Protein AF-E3LNH7-F1 (afdb_monomer_lite)

Foldseek 3Di:
DVVVVVVVVVVVVLVVDDPVVNVVVVVLVVQLVCLLVVLCVPQVVVLVVVCVVCVVVVNPDPVSNVVSVVSNVCSVVSSVVSSQCVDPVSVVVVVVVVCCVVPPDPPDDDCPVVVVVVVVVVVVVVVVVVVVPPPPPPPPPPDDDDDDD

Secondary structure (DSSP, 8-state):
-HHHHHHHHHHHHHHHS-HHHHHHHHHHHHHHHHHHHHHIIIIIHHHHHHHHHHHHTT---HHHHHHHHHHHHHHHHHHHHHHHHHSHHHHHHHHHHHHHHHH--TT---HHHHHHHHHHHHHHHHHHHHHHHSTTGGGSSS-------

InterPro domains:
  IPR019422 7TM GPCR, serpentine receptor class h (Srh) [PF10318] (3-99)

Radius of gyration: 28.65 Å; chains: 1; bounding box: 72×43×74 Å

Sequence (149 aa):
MYAVHSFYIIRATRILLSKEMQNAQRKFLKGLLLQVLIPYSALVLPAGFGLVFLLLINKWDQKFVQPGLCLIATHGLLSTLTTLLVHKPYRLFFFTLCRRFIFLPVGMLPTFEIMKHSQILGLKVHTIDELTTLPNVRKLGTQIHVTKF

Structure (mmCIF, N/CA/C/O backbone):
data_AF-E3LNH7-F1
#
_entry.id   AF-E3LNH7-F1
#
loop_
_atom_site.group_PDB
_atom_site.id
_atom_site.type_symbol
_atom_site.label_atom_id
_atom_site.label_alt_id
_atom_site.label_comp_id
_atom_site.label_asym_id
_atom_site.label_entity_id
_atom_site.label_seq_id
_atom_site.pdbx_PDB_ins_code
_atom_site.Cartn_x
_atom_site.Cartn_y
_atom_site.Cartn_z
_atom_site.occupancy
_atom_site.B_iso_or_equiv
_atom_site.auth_seq_id
_atom_site.auth_comp_id
_atom_site.auth_asym_id
_atom_site.auth_atom_id
_atom_site.pdbx_PDB_model_num
ATOM 1 N N . MET A 1 1 ? -25.721 0.268 -10.067 1.00 59.09 1 MET A N 1
ATOM 2 C CA . MET A 1 1 ? -26.778 -0.187 -9.131 1.00 59.09 1 MET A CA 1
ATOM 3 C C . MET A 1 1 ? -26.216 -0.833 -7.860 1.00 59.09 1 MET A C 1
ATOM 5 O O . MET A 1 1 ? -26.550 -0.355 -6.784 1.00 59.09 1 MET A O 1
ATOM 9 N N . TYR A 1 2 ? -25.305 -1.813 -7.935 1.00 71.19 2 TYR A N 1
ATOM 10 C CA . TYR A 1 2 ? -24.744 -2.489 -6.744 1.00 71.19 2 TYR A CA 1
ATOM 11 C C . TYR A 1 2 ? -24.028 -1.571 -5.739 1.00 71.19 2 TYR A C 1
ATOM 13 O O . TYR A 1 2 ? -24.237 -1.697 -4.538 1.00 71.19 2 TYR A O 1
ATOM 21 N N . ALA A 1 3 ? -23.246 -0.595 -6.211 1.00 68.00 3 ALA A N 1
ATOM 22 C CA . ALA A 1 3 ? -22.516 0.319 -5.327 1.00 68.00 3 ALA A CA 1
ATOM 23 C C . ALA A 1 3 ? -23.440 1.185 -4.446 1.00 68.00 3 ALA A C 1
ATOM 25 O O . ALA A 1 3 ? -23.128 1.432 -3.283 1.00 68.00 3 ALA A O 1
ATOM 26 N N . VAL A 1 4 ? -24.596 1.603 -4.975 1.00 75.38 4 VAL A N 1
ATOM 27 C CA . VAL A 1 4 ? -25.573 2.436 -4.251 1.00 75.38 4 VAL A CA 1
ATOM 28 C C . VAL A 1 4 ? -26.259 1.622 -3.154 1.00 75.38 4 VAL A C 1
ATOM 30 O O . VAL A 1 4 ? -26.391 2.090 -2.026 1.00 75.38 4 VAL A O 1
ATOM 33 N N . HIS A 1 5 ? -26.614 0.373 -3.462 1.00 74.12 5 HIS A N 1
ATOM 34 C CA . HIS A 1 5 ? -27.193 -0.561 -2.501 1.00 74.12 5 HIS A CA 1
ATOM 35 C C . HIS A 1 5 ? -26.210 -0.892 -1.365 1.00 74.12 5 HIS A C 1
ATOM 37 O O . HIS A 1 5 ? -26.570 -0.820 -0.190 1.00 74.12 5 HIS A O 1
ATOM 43 N N . SER A 1 6 ? -24.937 -1.138 -1.696 1.00 70.81 6 SER A N 1
ATOM 44 C CA . SER A 1 6 ? -23.873 -1.335 -0.704 1.00 70.81 6 SER A CA 1
ATOM 45 C C . SER A 1 6 ? -23.685 -0.109 0.194 1.00 70.81 6 SER A C 1
ATOM 47 O O . SER A 1 6 ? -23.582 -0.247 1.412 1.00 70.81 6 SER A O 1
ATOM 49 N N . PHE A 1 7 ? -23.706 1.103 -0.371 1.00 73.25 7 PHE A N 1
ATOM 50 C CA . PHE A 1 7 ? -23.626 2.339 0.413 1.00 73.25 7 PHE A CA 1
ATOM 51 C C . PHE A 1 7 ? -24.830 2.528 1.344 1.00 73.25 7 PHE A C 1
ATOM 53 O O . PHE A 1 7 ? -24.652 2.949 2.490 1.00 73.25 7 PHE A O 1
ATOM 60 N N . TYR A 1 8 ? -26.037 2.191 0.884 1.00 78.88 8 TYR A N 1
ATOM 61 C CA . TYR A 1 8 ? -27.258 2.287 1.682 1.00 78.88 8 TYR A CA 1
ATOM 62 C C . TYR A 1 8 ? -27.249 1.304 2.859 1.00 78.88 8 TYR A C 1
ATOM 64 O O . TYR A 1 8 ? -27.505 1.707 3.991 1.00 78.88 8 TYR A O 1
ATOM 72 N N . ILE A 1 9 ? -26.853 0.046 2.632 1.00 76.56 9 ILE A N 1
ATOM 73 C CA . ILE A 1 9 ? -26.733 -0.971 3.690 1.00 76.56 9 ILE A CA 1
ATOM 74 C C . ILE A 1 9 ? -25.697 -0.562 4.736 1.00 76.56 9 ILE A C 1
ATOM 76 O O . ILE A 1 9 ? -25.964 -0.662 5.934 1.00 76.56 9 ILE A O 1
ATOM 80 N N . ILE A 1 10 ? -24.537 -0.053 4.309 1.00 71.06 10 ILE A N 1
ATOM 81 C CA . ILE A 1 10 ? -23.497 0.441 5.221 1.00 71.06 10 ILE A CA 1
ATOM 82 C C . ILE A 1 10 ? -24.029 1.625 6.041 1.00 71.06 10 ILE A C 1
ATOM 84 O O . ILE A 1 10 ? -23.781 1.713 7.242 1.00 71.06 10 ILE A O 1
ATOM 88 N N . ARG A 1 11 ? -24.798 2.534 5.426 1.00 69.38 11 ARG A N 1
ATOM 89 C CA . ARG A 1 11 ? -25.432 3.665 6.121 1.00 69.38 11 ARG A CA 1
ATOM 90 C C . ARG A 1 11 ? -26.486 3.194 7.132 1.00 69.38 11 ARG A C 1
ATOM 92 O O . ARG A 1 11 ? -2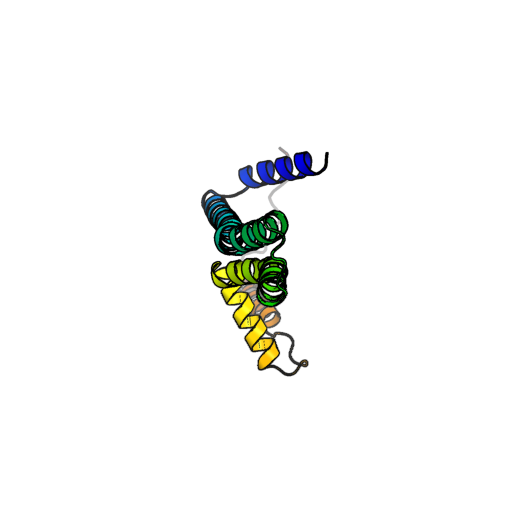6.494 3.710 8.245 1.00 69.38 11 ARG A O 1
ATOM 99 N N . ALA A 1 12 ? -27.322 2.223 6.770 1.00 70.25 12 ALA A N 1
ATOM 100 C CA . ALA A 1 12 ? -28.390 1.674 7.607 1.00 70.25 12 ALA A CA 1
ATOM 101 C C . ALA A 1 12 ? -27.859 0.861 8.801 1.00 70.25 12 ALA A C 1
ATOM 103 O O . ALA A 1 12 ? -28.365 0.966 9.915 1.00 70.25 12 ALA A O 1
ATOM 104 N N . THR A 1 13 ? -26.769 0.116 8.614 1.00 67.75 13 THR A N 1
ATOM 105 C CA . THR A 1 13 ? -26.099 -0.577 9.726 1.00 67.75 13 THR A CA 1
ATOM 106 C C . THR A 1 13 ? -25.443 0.401 10.697 1.00 67.75 13 THR A C 1
ATOM 108 O O . THR A 1 13 ? -25.464 0.158 11.900 1.00 67.75 13 THR A O 1
ATOM 111 N N . ARG A 1 14 ? -24.937 1.554 10.227 1.00 64.00 14 ARG A N 1
ATOM 112 C CA . ARG A 1 14 ? -24.355 2.596 11.100 1.00 64.00 14 ARG A CA 1
ATOM 113 C C . ARG A 1 14 ? -25.342 3.172 12.110 1.00 64.00 14 ARG A C 1
ATOM 115 O O . ARG A 1 14 ? -24.904 3.567 13.182 1.00 64.00 14 ARG A O 1
ATOM 122 N N . ILE A 1 15 ? -26.632 3.219 11.781 1.00 64.31 15 ILE A N 1
ATOM 123 C CA . ILE A 1 15 ? -27.685 3.720 12.678 1.00 64.31 15 ILE A CA 1
ATOM 124 C C . ILE A 1 15 ? -28.041 2.702 13.774 1.00 64.31 15 ILE A C 1
ATOM 126 O O . ILE A 1 15 ? -28.482 3.099 14.845 1.00 64.31 15 ILE A O 1
ATOM 130 N N . LEU A 1 16 ? -27.796 1.409 13.528 1.00 73.62 16 LEU A N 1
ATOM 131 C CA . LEU A 1 16 ? -28.031 0.304 14.468 1.00 73.62 16 LEU A CA 1
ATOM 132 C C . LEU A 1 16 ? -26.834 0.044 15.407 1.00 73.62 16 LEU A C 1
ATOM 134 O O . LEU A 1 16 ? -26.929 -0.749 16.339 1.00 73.62 16 LEU A O 1
ATOM 138 N N . LEU A 1 17 ? -25.690 0.689 15.154 1.00 76.94 17 LEU A N 1
ATOM 139 C CA . LEU A 1 17 ? -24.428 0.491 15.870 1.00 76.94 17 LEU A CA 1
ATOM 140 C C . LEU A 1 17 ? -24.263 1.502 17.013 1.00 76.94 17 LEU A C 1
ATOM 142 O O . LEU A 1 17 ? -24.452 2.705 16.812 1.00 76.94 17 LEU A O 1
ATOM 146 N N . SER A 1 18 ? -23.804 1.037 18.181 1.00 84.06 18 SER A N 1
ATOM 147 C CA . SER A 1 18 ? -23.419 1.920 19.292 1.00 84.06 18 SER A CA 1
ATOM 148 C C . SER A 1 18 ? -22.303 2.891 18.880 1.00 84.06 18 SER A C 1
ATOM 150 O O . SER A 1 18 ? -21.545 2.635 17.933 1.00 84.06 18 SER A O 1
ATOM 152 N N . LYS A 1 19 ? -22.168 4.020 19.588 1.00 81.56 19 LYS A N 1
ATOM 153 C CA . LYS A 1 19 ? -21.155 5.052 19.284 1.00 81.56 19 LYS A CA 1
ATOM 154 C C . LYS A 1 19 ? -19.732 4.472 19.292 1.00 81.56 19 LYS A C 1
ATOM 156 O O . LYS A 1 19 ? -18.881 4.853 18.488 1.00 81.56 19 LYS A O 1
ATOM 161 N N . GLU A 1 20 ? -19.508 3.491 20.148 1.00 82.19 20 GLU A N 1
ATOM 162 C CA . GLU A 1 20 ? -18.272 2.771 20.405 1.00 82.19 20 GLU A CA 1
ATOM 163 C C . GLU A 1 20 ? -17.913 1.896 19.200 1.00 82.19 20 GLU A C 1
ATOM 165 O O . GLU A 1 20 ? -16.795 1.977 18.681 1.00 82.19 20 GLU A O 1
ATOM 170 N N . MET A 1 21 ? -18.880 1.133 18.678 1.00 80.94 21 MET A N 1
ATOM 171 C CA . MET A 1 21 ? -18.683 0.322 17.475 1.00 80.94 21 MET A CA 1
ATOM 172 C C . MET A 1 21 ? -18.510 1.196 16.225 1.00 80.94 21 MET A C 1
ATOM 174 O O . MET A 1 21 ? -17.658 0.906 15.382 1.00 80.94 21 MET A O 1
ATOM 178 N N . GLN A 1 22 ? -19.239 2.312 16.119 1.00 79.06 22 GLN A N 1
ATOM 179 C CA . GLN A 1 22 ? -19.047 3.273 15.029 1.00 79.06 22 GLN A CA 1
ATOM 180 C C . GLN A 1 22 ? -17.640 3.891 15.042 1.00 79.06 22 GLN A C 1
ATOM 182 O O . GLN A 1 22 ? -17.034 4.071 13.982 1.00 79.06 22 GLN A O 1
ATOM 187 N N . ASN A 1 23 ? -17.102 4.218 16.220 1.00 81.69 23 ASN A N 1
ATOM 188 C CA . ASN A 1 23 ? -15.746 4.747 16.360 1.00 81.69 23 ASN A CA 1
ATOM 189 C C . ASN A 1 23 ? -14.692 3.700 15.963 1.00 81.69 23 ASN A C 1
ATOM 191 O O . ASN A 1 23 ? -13.744 4.015 15.241 1.00 81.69 23 ASN A O 1
ATOM 195 N N . ALA A 1 24 ? -14.887 2.441 16.366 1.00 83.19 24 ALA A N 1
ATOM 196 C CA . ALA A 1 24 ? -14.028 1.333 15.958 1.00 83.19 24 ALA A CA 1
ATOM 197 C C . ALA A 1 24 ? -14.031 1.135 14.430 1.00 83.19 24 ALA A C 1
ATOM 199 O O . ALA A 1 24 ? -12.963 1.071 13.820 1.00 83.19 24 ALA A O 1
ATOM 200 N N . GLN A 1 25 ? -15.207 1.137 13.792 1.00 79.50 25 GLN A N 1
ATOM 201 C CA . GLN A 1 25 ? -15.325 1.038 12.333 1.00 79.50 25 GLN A CA 1
ATOM 202 C C . GLN A 1 25 ? -14.683 2.224 11.603 1.00 79.50 25 GLN A C 1
ATOM 204 O O . GLN A 1 25 ? -14.011 2.025 10.595 1.00 79.50 25 GLN A O 1
ATOM 209 N N . ARG A 1 26 ? -14.838 3.461 12.100 1.00 79.06 26 ARG A N 1
ATOM 210 C CA . ARG A 1 26 ? -14.185 4.641 11.498 1.00 79.06 26 ARG A CA 1
ATOM 211 C C . ARG A 1 26 ? -12.666 4.551 11.578 1.00 79.06 26 ARG A C 1
ATOM 213 O O . ARG A 1 26 ? -11.999 4.847 10.591 1.00 79.06 26 ARG A O 1
ATOM 220 N N . LYS A 1 27 ? -12.119 4.131 12.722 1.00 81.94 27 LYS A N 1
ATOM 221 C CA . LYS A 1 27 ? -10.673 3.916 12.890 1.00 81.94 27 LYS A CA 1
ATOM 222 C C . LYS A 1 27 ? -10.164 2.814 11.962 1.00 81.94 27 LYS A C 1
ATOM 224 O O . LYS A 1 27 ? -9.118 2.989 11.345 1.00 81.94 27 LYS A O 1
ATOM 229 N N . PHE A 1 28 ? -10.921 1.725 11.822 1.00 81.69 28 PHE A N 1
ATOM 230 C CA . PHE A 1 28 ? -10.608 0.654 10.878 1.00 81.69 28 PHE A CA 1
ATOM 231 C C . PHE A 1 28 ? -10.580 1.162 9.431 1.00 81.69 28 PHE A C 1
ATOM 233 O O . PHE A 1 28 ? -9.560 1.037 8.764 1.00 81.69 28 PHE A O 1
ATOM 240 N N . LEU A 1 29 ? -11.650 1.819 8.979 1.00 79.19 29 LEU A N 1
ATOM 241 C CA . LEU A 1 29 ? -11.764 2.313 7.607 1.00 79.19 29 LEU A CA 1
ATOM 242 C C . LEU A 1 29 ? -10.712 3.385 7.281 1.00 79.19 29 LEU A C 1
ATOM 244 O O . LEU A 1 29 ? -10.159 3.392 6.186 1.00 79.19 29 LEU A O 1
ATOM 248 N N . LYS A 1 30 ? -10.396 4.269 8.238 1.00 79.25 30 LYS A N 1
ATOM 249 C CA . LYS A 1 30 ? -9.325 5.265 8.085 1.00 79.25 30 LYS A CA 1
ATOM 250 C C . LYS A 1 30 ? -7.952 4.599 7.963 1.00 79.25 30 LYS A C 1
ATOM 252 O O . LYS A 1 30 ? -7.150 5.035 7.145 1.00 79.25 30 LYS A O 1
ATOM 257 N N . GLY A 1 31 ? -7.690 3.554 8.751 1.00 81.62 31 GLY A N 1
ATOM 258 C CA . GLY A 1 31 ? -6.460 2.767 8.642 1.00 81.62 31 GLY A CA 1
ATOM 259 C C . GLY A 1 31 ? -6.343 2.068 7.289 1.00 81.62 31 GLY A C 1
ATOM 260 O O . GLY A 1 31 ? -5.321 2.223 6.631 1.00 81.62 31 GLY A O 1
ATOM 261 N N . LEU A 1 32 ? -7.423 1.427 6.829 1.00 81.38 32 LEU A N 1
ATOM 262 C CA . LEU A 1 32 ? -7.492 0.786 5.513 1.00 81.38 32 L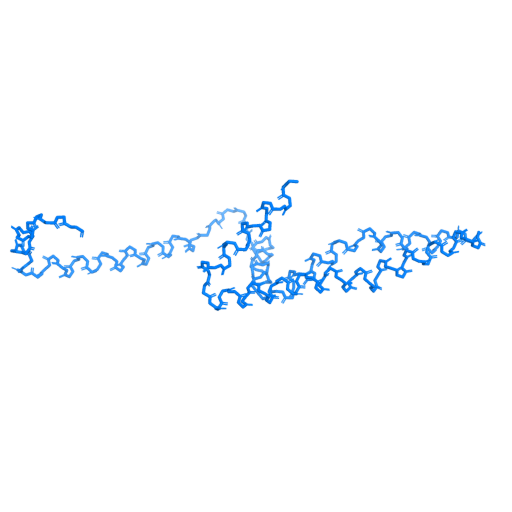EU A CA 1
ATOM 263 C C . LEU A 1 32 ? -7.216 1.783 4.380 1.00 81.38 32 LEU A C 1
ATOM 265 O O . LEU A 1 32 ? -6.430 1.502 3.479 1.00 81.38 32 LEU A O 1
ATOM 269 N N . LEU A 1 33 ? -7.819 2.974 4.450 1.00 83.38 33 LEU A N 1
ATOM 270 C CA . LEU A 1 33 ? -7.597 4.018 3.453 1.00 83.38 33 LEU A CA 1
ATOM 271 C C . LEU A 1 33 ? -6.129 4.460 3.429 1.00 83.38 33 LEU A C 1
ATOM 273 O O . LEU A 1 33 ? -5.530 4.502 2.360 1.00 83.38 33 LEU A O 1
ATOM 277 N N . LEU A 1 34 ? -5.537 4.745 4.593 1.00 83.69 34 LEU A N 1
ATOM 278 C CA . LEU A 1 34 ? -4.137 5.173 4.692 1.00 83.69 34 LEU A CA 1
ATOM 279 C C . LEU A 1 34 ? -3.168 4.112 4.167 1.00 83.69 34 LEU A C 1
ATOM 281 O O . LEU A 1 34 ? -2.197 4.432 3.496 1.00 83.69 34 LEU A O 1
ATOM 285 N N . GLN A 1 35 ? -3.441 2.845 4.430 1.00 82.88 35 GLN A N 1
ATOM 286 C CA . GLN A 1 35 ? -2.570 1.739 4.059 1.00 82.88 35 GLN A CA 1
ATOM 287 C C . GLN A 1 35 ? -2.685 1.329 2.581 1.00 82.88 35 GLN A C 1
ATOM 289 O O . GLN A 1 35 ? -1.777 0.689 2.056 1.00 82.88 35 GLN A O 1
ATOM 294 N N . VAL A 1 36 ? -3.731 1.737 1.864 1.00 83.19 36 VAL A N 1
ATOM 295 C CA . VAL A 1 36 ? -3.714 1.729 0.392 1.00 83.19 36 VAL A CA 1
ATOM 296 C C . VAL A 1 36 ? -2.995 2.970 -0.130 1.00 83.19 36 VAL A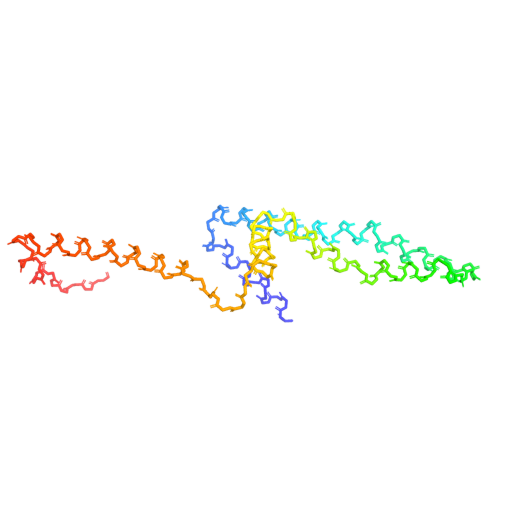 C 1
ATOM 298 O O . VAL A 1 36 ? -2.130 2.862 -0.996 1.00 83.19 36 VAL A O 1
ATOM 301 N N . LEU A 1 37 ? -3.301 4.141 0.437 1.00 85.56 37 LEU A N 1
ATOM 302 C CA . LEU A 1 37 ? -2.788 5.418 -0.056 1.00 85.56 37 LEU A CA 1
ATOM 303 C C . LEU A 1 37 ? -1.260 5.522 0.043 1.00 85.56 37 LEU A C 1
ATOM 305 O O . LEU A 1 37 ? -0.631 5.966 -0.907 1.00 85.56 37 LEU A O 1
ATOM 309 N N . ILE A 1 38 ? -0.673 5.107 1.170 1.00 84.81 38 ILE A N 1
ATOM 310 C CA . ILE A 1 38 ? 0.761 5.248 1.468 1.00 84.81 38 ILE A CA 1
ATOM 311 C C . ILE A 1 38 ? 1.648 4.426 0.512 1.00 84.81 38 ILE A C 1
ATOM 313 O O . ILE A 1 38 ? 2.512 5.019 -0.127 1.00 84.81 38 ILE A O 1
ATOM 317 N N . PRO A 1 39 ? 1.484 3.096 0.351 1.00 81.56 39 PRO A N 1
ATOM 318 C CA . PRO A 1 39 ? 2.304 2.332 -0.592 1.00 81.56 39 PRO A CA 1
ATOM 319 C C . PRO A 1 39 ? 2.000 2.694 -2.049 1.00 81.56 39 PRO A C 1
ATOM 321 O O . PRO A 1 39 ? 2.899 2.664 -2.886 1.00 81.56 39 PRO A O 1
ATOM 324 N N . TYR A 1 40 ? 0.766 3.090 -2.372 1.00 84.25 40 TYR A N 1
ATOM 325 C CA . TYR A 1 40 ? 0.453 3.561 -3.719 1.00 84.25 40 TYR A CA 1
ATOM 326 C C . TYR A 1 40 ? 1.195 4.866 -4.047 1.00 84.25 40 TYR A C 1
ATOM 328 O O . TYR A 1 40 ? 1.833 4.969 -5.093 1.00 84.25 40 TYR A O 1
ATOM 336 N N . SER A 1 41 ? 1.170 5.850 -3.142 1.00 86.62 41 SER A N 1
ATOM 337 C CA . SER A 1 41 ? 1.826 7.140 -3.368 1.00 86.62 41 SER A CA 1
ATOM 338 C C . SER A 1 41 ? 3.348 7.075 -3.262 1.00 86.62 41 SER A C 1
ATOM 340 O O . SER A 1 41 ? 4.027 7.767 -4.013 1.00 86.62 41 SER A O 1
ATOM 342 N N . ALA A 1 42 ? 3.890 6.248 -2.365 1.00 85.94 42 ALA A N 1
ATOM 343 C CA . ALA A 1 42 ? 5.326 6.179 -2.105 1.00 85.94 42 ALA A CA 1
ATOM 344 C C . ALA A 1 42 ? 6.079 5.182 -3.000 1.00 85.94 42 ALA A C 1
ATOM 346 O O . ALA A 1 42 ? 7.274 5.361 -3.214 1.00 85.94 42 ALA A O 1
ATOM 347 N N . LEU A 1 43 ? 5.417 4.136 -3.513 1.00 86.50 43 LEU A N 1
ATOM 348 C CA . LEU A 1 43 ? 6.053 3.113 -4.356 1.00 86.50 43 LEU A CA 1
ATOM 349 C C . LEU A 1 43 ? 5.520 3.113 -5.789 1.00 86.50 43 LEU A C 1
ATOM 351 O O . LEU A 1 43 ? 6.301 3.207 -6.734 1.00 86.50 43 LEU A O 1
ATOM 355 N N . VAL A 1 44 ? 4.200 2.998 -5.961 1.00 88.31 44 VAL A N 1
ATOM 356 C CA . VAL A 1 44 ? 3.600 2.774 -7.288 1.00 88.31 44 VAL A CA 1
ATOM 357 C C . VAL A 1 44 ? 3.694 4.022 -8.152 1.00 88.31 44 VAL A C 1
ATOM 359 O O . VAL A 1 44 ? 4.094 3.922 -9.309 1.00 88.31 44 VAL A O 1
ATOM 362 N N . LEU A 1 45 ? 3.373 5.195 -7.598 1.00 91.44 45 LEU A N 1
ATOM 363 C CA . LEU A 1 45 ? 3.470 6.448 -8.343 1.00 91.44 45 LEU A CA 1
ATOM 364 C C . LEU A 1 45 ? 4.909 6.731 -8.811 1.00 91.44 45 LEU A C 1
ATOM 366 O O . LEU A 1 45 ? 5.079 6.902 -10.015 1.00 91.44 45 LEU A O 1
ATOM 370 N N . PRO A 1 46 ? 5.955 6.725 -7.959 1.00 90.38 46 PRO A N 1
ATOM 371 C CA . PRO A 1 46 ? 7.320 6.993 -8.411 1.00 90.38 46 PRO A CA 1
ATOM 372 C C . PRO A 1 46 ? 7.829 5.968 -9.426 1.00 90.38 46 PRO A C 1
ATOM 374 O O . PRO A 1 46 ? 8.424 6.354 -10.429 1.00 90.38 46 PRO A O 1
ATOM 377 N N . ALA A 1 47 ? 7.562 4.675 -9.205 1.00 91.56 47 ALA A N 1
ATOM 378 C CA . ALA A 1 47 ? 7.964 3.625 -10.137 1.00 91.56 47 ALA A CA 1
ATOM 379 C C . ALA A 1 47 ? 7.245 3.761 -11.489 1.00 91.56 47 ALA A C 1
ATOM 381 O O . ALA A 1 47 ? 7.879 3.664 -12.537 1.00 91.56 47 ALA A O 1
ATOM 382 N N . GLY A 1 48 ? 5.939 4.043 -11.473 1.00 93.06 48 GLY A N 1
ATOM 383 C CA . GLY A 1 48 ? 5.139 4.254 -12.678 1.00 93.06 48 GLY A CA 1
ATOM 384 C C . GLY A 1 48 ? 5.561 5.502 -13.450 1.00 93.06 48 GLY A C 1
ATOM 385 O O . GLY A 1 48 ? 5.806 5.422 -14.652 1.00 93.06 48 GLY A O 1
ATOM 386 N N . PHE A 1 49 ? 5.719 6.640 -12.766 1.00 93.75 49 PHE A N 1
ATOM 387 C CA . PHE A 1 49 ? 6.213 7.877 -13.378 1.00 93.75 49 PHE A CA 1
ATOM 388 C C . PHE A 1 49 ? 7.619 7.706 -13.952 1.00 93.75 49 PHE A C 1
ATOM 390 O O . PHE A 1 49 ? 7.865 8.142 -15.074 1.00 93.75 49 PHE A O 1
ATOM 397 N N . GLY A 1 50 ? 8.524 7.042 -13.228 1.00 93.12 50 GLY A N 1
ATOM 398 C CA . GLY A 1 50 ? 9.870 6.745 -13.715 1.00 93.12 50 GLY A CA 1
ATOM 399 C C . GLY A 1 50 ? 9.853 5.896 -14.985 1.00 93.12 50 GLY A C 1
ATOM 400 O O . GLY A 1 50 ? 10.578 6.192 -15.932 1.00 93.12 50 GLY A O 1
ATOM 401 N N . LEU A 1 51 ? 8.973 4.893 -15.048 1.00 94.19 51 LEU A N 1
ATOM 402 C CA . LEU A 1 51 ? 8.827 4.032 -16.220 1.00 94.19 51 LEU A CA 1
ATOM 403 C C . LEU A 1 51 ? 8.271 4.791 -17.433 1.00 94.19 51 LEU A C 1
ATOM 405 O O . LEU A 1 51 ? 8.807 4.676 -18.534 1.00 94.19 51 LEU A O 1
ATOM 409 N N . VAL A 1 52 ? 7.237 5.612 -17.229 1.00 94.69 52 VAL A N 1
ATOM 410 C CA . VAL A 1 52 ? 6.686 6.484 -18.280 1.00 94.69 52 VAL A CA 1
ATOM 411 C C . VAL A 1 52 ? 7.743 7.478 -18.759 1.00 94.69 52 VAL A C 1
ATOM 413 O O . VAL A 1 52 ? 7.895 7.680 -19.958 1.00 94.69 52 VAL A O 1
ATOM 416 N N . PHE A 1 53 ? 8.523 8.063 -17.852 1.00 94.75 53 PHE A N 1
ATOM 417 C CA . PHE A 1 53 ? 9.597 8.983 -18.212 1.00 94.75 53 PHE A CA 1
ATOM 418 C C . PHE A 1 53 ? 10.675 8.308 -19.071 1.00 94.75 53 PHE A C 1
ATOM 420 O O . PHE A 1 53 ? 11.047 8.853 -20.107 1.00 94.75 53 PHE A O 1
ATOM 427 N N . LEU A 1 54 ? 11.124 7.104 -18.692 1.00 94.00 54 LEU A N 1
ATOM 428 C CA . LEU A 1 54 ? 12.081 6.302 -19.469 1.00 94.00 54 LEU A CA 1
ATOM 429 C C . LEU A 1 54 ? 11.563 5.998 -20.884 1.00 94.00 54 LEU A C 1
ATOM 431 O O . LEU A 1 54 ? 12.354 6.020 -21.831 1.00 94.00 54 LEU A O 1
ATOM 435 N N . LEU A 1 55 ? 10.250 5.775 -21.031 1.00 93.88 55 LEU A N 1
ATOM 436 C CA . LEU A 1 55 ? 9.594 5.622 -22.334 1.00 93.88 55 LEU A CA 1
ATOM 437 C C . LEU A 1 55 ? 9.717 6.893 -23.178 1.00 93.88 55 LEU A C 1
ATOM 439 O O . LEU A 1 55 ? 10.115 6.826 -24.336 1.00 93.88 55 LEU A O 1
ATOM 443 N N . LEU A 1 56 ? 9.400 8.051 -22.590 1.00 96.25 56 LEU A N 1
ATOM 444 C CA . LEU A 1 56 ? 9.375 9.338 -23.291 1.00 96.25 56 LEU A CA 1
ATOM 445 C C . LEU A 1 56 ? 10.757 9.766 -23.794 1.00 96.25 56 LEU A C 1
ATOM 447 O O . LEU A 1 56 ? 10.863 10.348 -24.869 1.00 96.25 56 LEU A O 1
ATOM 451 N N . ILE A 1 57 ? 11.819 9.464 -23.042 1.00 95.56 57 ILE A N 1
ATOM 452 C CA . ILE A 1 57 ? 13.202 9.777 -23.440 1.00 95.56 57 ILE A CA 1
ATOM 453 C C . ILE A 1 57 ? 13.865 8.663 -24.266 1.00 95.56 57 ILE A C 1
ATOM 455 O O . ILE A 1 57 ? 15.061 8.743 -24.546 1.00 95.56 57 ILE A O 1
ATOM 459 N N . ASN A 1 58 ? 13.117 7.611 -24.618 1.00 91.81 58 ASN A N 1
ATOM 460 C CA . ASN A 1 58 ? 13.587 6.433 -25.346 1.00 91.81 58 ASN A CA 1
ATOM 461 C C . ASN A 1 58 ? 14.813 5.742 -24.703 1.00 91.81 58 ASN A C 1
ATOM 463 O O . ASN A 1 58 ? 15.653 5.161 -25.390 1.00 91.81 58 ASN A O 1
ATOM 467 N N . LYS A 1 59 ? 14.933 5.809 -23.368 1.00 92.75 59 LYS A N 1
ATOM 468 C CA . LYS A 1 59 ? 16.000 5.154 -22.588 1.00 92.75 59 LYS A CA 1
ATOM 469 C C . LYS A 1 59 ? 15.449 3.956 -21.831 1.00 92.75 59 LYS A C 1
ATOM 471 O O . LYS A 1 59 ? 15.483 3.902 -20.605 1.00 92.75 59 LYS A O 1
ATOM 476 N N . TRP A 1 60 ? 14.930 2.988 -22.571 1.00 91.00 60 TRP A N 1
ATOM 477 C CA . TRP A 1 60 ? 14.321 1.789 -22.005 1.00 91.00 60 TRP A CA 1
ATOM 478 C C . TRP A 1 60 ? 15.377 0.748 -21.598 1.00 91.00 60 TRP A C 1
ATOM 480 O O . TRP A 1 60 ? 15.517 -0.302 -22.223 1.00 91.00 60 TRP A O 1
ATOM 490 N N . ASP A 1 61 ? 16.166 1.052 -20.565 1.00 92.56 61 ASP A N 1
ATOM 491 C CA . ASP A 1 61 ? 17.150 0.106 -20.030 1.00 92.56 61 ASP A CA 1
ATOM 492 C C . ASP A 1 61 ? 16.480 -0.868 -19.049 1.00 92.56 61 ASP A C 1
ATOM 494 O O . ASP A 1 61 ? 15.881 -0.493 -18.032 1.00 92.56 61 ASP A O 1
ATOM 498 N N . GLN A 1 62 ? 16.630 -2.153 -19.360 1.00 92.81 62 GLN A N 1
ATOM 499 C CA . GLN A 1 62 ? 16.074 -3.272 -18.617 1.00 92.81 62 GLN A CA 1
ATOM 500 C C . GLN A 1 62 ? 16.499 -3.283 -17.140 1.00 92.81 62 GLN A C 1
ATOM 502 O O . GLN A 1 62 ? 15.737 -3.746 -16.287 1.00 92.81 62 GLN A O 1
ATOM 507 N N . LYS A 1 63 ? 17.672 -2.710 -16.826 1.00 92.81 63 LYS A N 1
ATOM 508 C CA . LYS A 1 63 ? 18.185 -2.559 -15.456 1.00 92.81 63 LYS A CA 1
ATOM 509 C C . LYS A 1 63 ? 17.259 -1.744 -14.551 1.00 92.81 63 LYS A C 1
ATOM 511 O O . LYS A 1 63 ? 17.227 -2.001 -13.353 1.00 92.81 63 LYS A O 1
ATOM 516 N N . PHE A 1 64 ? 16.506 -0.790 -15.100 1.00 88.75 64 PHE A N 1
ATOM 517 C CA . PHE A 1 64 ? 15.555 0.036 -14.343 1.00 88.75 64 PHE A CA 1
ATOM 518 C C . PHE A 1 64 ? 14.112 -0.459 -14.490 1.00 88.75 64 PHE A C 1
ATOM 520 O O . PHE A 1 64 ? 13.332 -0.402 -13.540 1.00 88.75 64 PHE A O 1
ATOM 527 N N . VAL A 1 65 ? 13.768 -0.990 -15.665 1.00 92.75 65 VAL A N 1
ATOM 528 C CA . VAL A 1 65 ? 12.409 -1.440 -15.998 1.00 92.75 65 VAL A CA 1
ATOM 529 C C . VAL A 1 65 ? 11.992 -2.663 -15.180 1.00 92.75 65 VAL A C 1
ATOM 531 O O . VAL A 1 65 ? 10.929 -2.645 -14.563 1.00 92.75 65 VAL A O 1
ATOM 534 N N . GLN A 1 66 ? 12.819 -3.712 -15.120 1.00 93.88 66 GLN A N 1
ATOM 535 C CA . GLN A 1 66 ? 12.474 -4.939 -14.388 1.00 93.88 66 GLN A CA 1
ATOM 536 C C . GLN A 1 66 ? 12.213 -4.712 -12.891 1.00 93.88 66 GLN A C 1
ATOM 538 O O . GLN A 1 66 ? 11.144 -5.108 -12.418 1.00 93.88 66 GLN A O 1
ATOM 543 N N . PRO A 1 67 ? 13.115 -4.067 -12.121 1.00 91.94 67 PRO A N 1
ATOM 544 C CA . PRO A 1 67 ? 12.842 -3.811 -10.711 1.00 91.94 67 PRO A CA 1
ATOM 545 C C . PRO A 1 67 ? 11.649 -2.866 -10.516 1.00 91.94 67 PRO A C 1
ATOM 547 O O . PRO A 1 67 ? 10.852 -3.095 -9.609 1.00 91.94 67 PRO A O 1
ATOM 550 N N . GLY A 1 68 ? 11.460 -1.863 -11.385 1.00 91.25 68 GLY A N 1
ATOM 551 C CA . GLY A 1 68 ? 10.285 -0.985 -11.349 1.00 91.25 68 GLY A CA 1
ATOM 552 C C . GLY A 1 68 ? 8.966 -1.748 -11.521 1.00 91.25 68 GLY A C 1
ATOM 553 O O . GLY A 1 68 ? 8.030 -1.556 -10.744 1.00 91.25 68 GLY A O 1
ATOM 554 N N . LEU A 1 69 ? 8.910 -2.680 -12.476 1.00 92.31 69 LEU A N 1
ATOM 555 C CA . LEU A 1 69 ? 7.752 -3.554 -12.681 1.00 92.31 69 LEU A CA 1
ATOM 556 C C . LEU A 1 69 ? 7.524 -4.504 -11.500 1.00 92.31 69 LEU A C 1
ATOM 558 O O . LEU A 1 69 ? 6.379 -4.692 -11.098 1.00 92.31 69 LEU A O 1
ATOM 562 N N . CYS A 1 70 ? 8.579 -5.053 -10.890 1.00 93.00 70 CYS A N 1
ATOM 563 C CA . CYS A 1 70 ? 8.457 -5.868 -9.676 1.00 93.00 70 CYS A CA 1
ATOM 564 C C . CYS A 1 70 ? 7.883 -5.073 -8.492 1.00 93.00 70 CYS A C 1
ATOM 566 O O . CYS A 1 70 ? 7.034 -5.586 -7.760 1.00 93.00 70 CYS A O 1
ATOM 568 N N . LEU A 1 71 ? 8.295 -3.814 -8.308 1.00 89.56 71 LEU A N 1
ATOM 569 C CA . LEU A 1 71 ? 7.748 -2.933 -7.268 1.00 89.56 71 LEU A CA 1
ATOM 570 C C . LEU A 1 71 ? 6.259 -2.653 -7.498 1.00 89.56 71 LEU A C 1
ATOM 572 O O . LEU A 1 71 ? 5.453 -2.750 -6.570 1.00 89.56 71 LEU A O 1
ATOM 576 N N . ILE A 1 72 ? 5.875 -2.376 -8.746 1.00 90.12 72 ILE A N 1
ATOM 577 C CA . ILE A 1 72 ? 4.468 -2.200 -9.117 1.00 90.12 72 ILE A CA 1
ATOM 578 C C . ILE A 1 72 ? 3.699 -3.514 -8.950 1.00 90.12 72 ILE A C 1
ATOM 580 O O . ILE A 1 72 ? 2.582 -3.488 -8.464 1.00 90.12 72 ILE A O 1
ATOM 584 N N . ALA A 1 73 ? 4.254 -4.679 -9.271 1.00 91.06 73 ALA A N 1
ATOM 585 C CA . ALA A 1 73 ? 3.550 -5.953 -9.106 1.00 91.06 73 ALA A CA 1
ATOM 586 C C . ALA A 1 73 ? 3.336 -6.328 -7.626 1.00 91.06 73 ALA A C 1
ATOM 588 O O . ALA A 1 73 ? 2.301 -6.883 -7.260 1.00 91.06 73 ALA A O 1
ATOM 589 N N . THR A 1 74 ? 4.289 -5.997 -6.753 1.00 89.19 74 THR A N 1
ATOM 590 C CA . THR A 1 74 ? 4.271 -6.406 -5.335 1.00 89.19 74 THR A CA 1
ATOM 591 C C . THR A 1 74 ? 3.503 -5.457 -4.405 1.00 89.19 74 THR A C 1
ATOM 593 O O . THR A 1 74 ? 3.210 -5.827 -3.264 1.00 89.19 74 THR A O 1
ATOM 596 N N . HIS A 1 75 ? 3.097 -4.269 -4.870 1.00 87.25 75 HIS A N 1
ATOM 597 C CA . HIS A 1 75 ? 2.439 -3.253 -4.033 1.00 87.25 75 HIS A CA 1
ATOM 598 C C . HIS A 1 75 ? 1.161 -3.744 -3.327 1.00 87.25 75 HIS A C 1
ATOM 600 O O . HIS A 1 75 ? 0.919 -3.387 -2.172 1.00 87.25 75 HIS A O 1
ATOM 606 N N . GLY A 1 76 ? 0.347 -4.576 -3.990 1.00 83.56 76 GLY A N 1
ATOM 607 C CA . GLY A 1 76 ? -0.903 -5.094 -3.426 1.00 83.56 76 GLY A CA 1
ATOM 608 C C . GLY A 1 76 ? -0.657 -6.011 -2.227 1.00 83.56 76 GLY A C 1
ATOM 609 O O . GLY A 1 76 ? -1.379 -5.959 -1.226 1.00 83.56 76 GLY A O 1
ATOM 610 N N . LEU A 1 77 ? 0.425 -6.790 -2.285 1.00 85.50 77 LEU A N 1
ATOM 611 C CA . LEU A 1 77 ? 0.851 -7.666 -1.199 1.00 85.50 77 LEU A CA 1
ATOM 612 C C . LEU A 1 77 ? 1.394 -6.846 -0.023 1.00 85.50 77 LEU A C 1
ATOM 614 O O . LEU A 1 77 ? 1.020 -7.092 1.124 1.00 85.50 77 LEU A O 1
ATOM 618 N N . LEU A 1 78 ? 2.188 -5.810 -0.309 1.00 83.75 78 LEU A N 1
ATOM 619 C CA . LEU A 1 78 ? 2.733 -4.906 0.704 1.00 83.75 78 LEU A CA 1
ATOM 620 C C . LEU A 1 78 ? 1.633 -4.097 1.409 1.00 83.75 78 LEU A C 1
ATOM 622 O O . LEU A 1 78 ? 1.647 -3.965 2.635 1.00 83.75 78 LEU A O 1
ATOM 626 N N . SER A 1 79 ? 0.637 -3.613 0.660 1.00 84.31 79 SER A N 1
ATOM 627 C CA . SER A 1 79 ? -0.528 -2.945 1.238 1.00 84.31 79 SER A CA 1
ATOM 628 C C . SER A 1 79 ? -1.280 -3.907 2.156 1.00 84.31 79 SER A C 1
ATOM 630 O O . SER A 1 79 ? -1.450 -3.615 3.338 1.00 84.31 79 SER A O 1
ATOM 632 N N . THR A 1 80 ? -1.628 -5.102 1.671 1.00 85.12 80 THR A N 1
ATOM 633 C CA . THR A 1 80 ? -2.352 -6.108 2.463 1.00 85.12 80 THR A CA 1
ATOM 634 C C . THR A 1 80 ? -1.617 -6.453 3.760 1.00 85.12 80 THR A C 1
ATOM 636 O O . THR A 1 80 ? -2.221 -6.403 4.835 1.00 85.12 80 THR A O 1
ATOM 639 N N . LEU A 1 81 ? -0.307 -6.712 3.684 1.00 82.62 81 LEU A N 1
ATOM 640 C CA . LEU A 1 81 ? 0.537 -6.995 4.845 1.00 82.62 81 LEU A CA 1
ATOM 641 C C . LEU A 1 81 ? 0.544 -5.834 5.848 1.00 82.62 81 LEU A C 1
ATOM 643 O O . LEU A 1 81 ? 0.428 -6.051 7.053 1.00 82.62 81 LEU A O 1
ATOM 647 N N . THR A 1 82 ? 0.594 -4.597 5.360 1.00 80.62 82 THR A N 1
ATOM 648 C CA . THR A 1 82 ? 0.514 -3.408 6.214 1.00 80.62 82 THR A CA 1
ATOM 649 C C . THR A 1 82 ? -0.823 -3.347 6.971 1.00 80.62 82 THR A C 1
ATOM 651 O O . THR A 1 82 ? -0.807 -3.077 8.172 1.00 80.62 82 THR A O 1
ATOM 654 N N . THR A 1 83 ? -1.968 -3.692 6.348 1.00 80.38 83 THR A N 1
ATOM 655 C CA . THR A 1 83 ? -3.280 -3.809 7.054 1.00 80.38 83 THR A CA 1
ATOM 656 C C . THR A 1 83 ? -3.159 -4.721 8.253 1.00 80.38 83 THR A C 1
ATOM 658 O O . THR A 1 83 ? -3.610 -4.436 9.364 1.00 80.38 83 THR A O 1
ATOM 661 N N . LEU A 1 84 ? -2.547 -5.861 7.970 1.00 80.06 84 LEU A N 1
ATOM 662 C CA . LEU A 1 84 ? -2.484 -7.010 8.832 1.00 80.06 84 LEU A CA 1
ATOM 663 C C . LEU A 1 84 ? -1.663 -6.693 10.079 1.00 80.06 84 LEU A C 1
ATOM 665 O O . LEU A 1 84 ? -2.030 -7.099 11.178 1.00 80.06 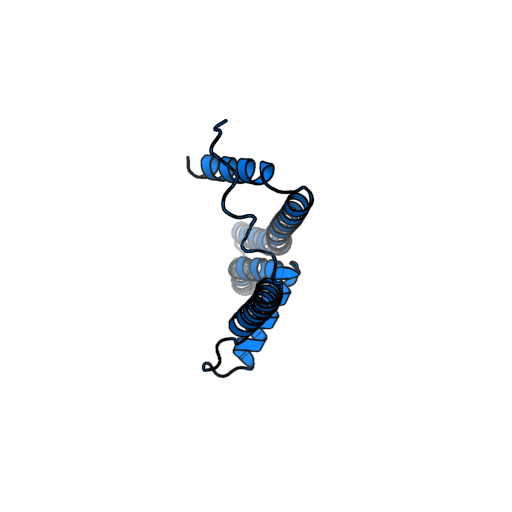84 LEU A O 1
ATOM 669 N N . LEU A 1 85 ? -0.601 -5.900 9.920 1.00 75.31 85 LEU A N 1
ATOM 670 C CA . LEU A 1 85 ? 0.304 -5.500 10.994 1.00 75.31 85 LEU A CA 1
ATOM 671 C C . LEU A 1 85 ? -0.148 -4.244 11.759 1.00 75.31 85 LEU A C 1
ATOM 673 O O . LEU A 1 85 ? 0.107 -4.136 12.962 1.00 75.31 85 LEU A O 1
ATOM 677 N N . VAL A 1 86 ? -0.812 -3.291 11.104 1.00 76.88 86 VAL A N 1
ATOM 678 C CA . VAL A 1 86 ? -1.245 -2.032 11.741 1.00 76.88 86 VAL A CA 1
ATOM 679 C C . VAL A 1 86 ? -2.500 -2.238 12.588 1.00 76.88 86 VAL A C 1
ATOM 681 O O . VAL A 1 86 ? -2.630 -1.668 13.676 1.00 76.88 86 VAL A O 1
ATOM 684 N N . HIS A 1 87 ? -3.431 -3.080 12.142 1.00 78.31 87 HIS A N 1
ATOM 685 C CA . HIS A 1 87 ? -4.675 -3.283 12.868 1.00 78.31 87 HIS A CA 1
ATOM 686 C C . HIS A 1 87 ? -4.532 -4.351 13.959 1.00 78.31 87 HIS A C 1
ATOM 688 O O . HIS A 1 87 ? -4.519 -5.551 13.696 1.00 78.31 87 HIS A O 1
ATOM 694 N N . LYS A 1 88 ? -4.520 -3.902 15.221 1.00 72.50 88 LYS A N 1
ATOM 695 C CA . LYS A 1 88 ? -4.386 -4.731 16.436 1.00 72.50 88 LYS A CA 1
ATOM 696 C C . LYS A 1 88 ? -5.197 -6.050 16.444 1.00 72.50 88 LYS A C 1
ATOM 698 O O . LYS A 1 88 ? -4.587 -7.069 16.767 1.00 72.50 88 LYS A O 1
ATOM 703 N N . PRO A 1 89 ? -6.506 -6.093 16.100 1.00 72.06 89 PRO A N 1
ATOM 704 C CA . PRO A 1 89 ? -7.252 -7.358 16.091 1.00 72.06 89 PRO A CA 1
ATOM 705 C C . PRO A 1 89 ? -6.785 -8.317 14.985 1.00 72.06 89 PRO A C 1
ATOM 707 O O . PRO A 1 89 ? -6.669 -9.516 15.228 1.00 72.06 89 PRO A O 1
ATOM 710 N N . TYR A 1 90 ? -6.445 -7.791 13.803 1.00 68.62 90 TYR A N 1
ATOM 711 C CA . TYR A 1 90 ? -5.950 -8.589 12.679 1.00 68.62 90 TYR A CA 1
ATOM 712 C C . TYR A 1 90 ? -4.553 -9.140 12.952 1.00 68.62 90 TYR A C 1
ATOM 714 O O . TYR A 1 90 ? -4.310 -10.320 12.712 1.00 68.62 90 TYR A O 1
ATOM 722 N N . ARG A 1 91 ? -3.663 -8.338 13.546 1.00 74.56 91 ARG A N 1
ATOM 723 C CA . ARG A 1 91 ? -2.309 -8.778 13.890 1.00 74.56 91 ARG A CA 1
ATOM 724 C C . ARG A 1 91 ? -2.303 -9.902 14.927 1.00 74.56 91 ARG A C 1
ATOM 726 O O . ARG A 1 91 ? -1.536 -10.850 14.796 1.00 74.56 91 ARG A O 1
ATOM 733 N N . LEU A 1 92 ? -3.155 -9.814 15.954 1.00 76.38 92 LEU A N 1
ATOM 734 C CA . LEU A 1 92 ? -3.260 -10.861 16.978 1.00 76.38 92 LEU A CA 1
ATOM 735 C C . LEU A 1 92 ? -3.750 -12.184 16.380 1.00 76.38 92 LEU A C 1
ATOM 737 O O . LEU A 1 92 ? -3.178 -13.241 16.651 1.00 76.38 92 LEU A O 1
ATOM 741 N N . PHE A 1 93 ? -4.792 -12.114 15.549 1.00 77.31 93 PHE A N 1
ATOM 742 C CA . PHE A 1 93 ? -5.326 -13.277 14.850 1.00 77.31 93 PHE A CA 1
ATOM 743 C C . PHE A 1 93 ? -4.279 -13.892 13.917 1.00 77.31 93 PHE A C 1
ATOM 745 O O . PHE A 1 93 ? -4.046 -15.096 13.957 1.00 77.31 93 PHE A O 1
ATOM 752 N N . PHE A 1 94 ? -3.578 -13.060 13.148 1.00 79.25 94 PHE A N 1
ATOM 753 C CA . PHE A 1 94 ? -2.527 -13.499 12.239 1.00 79.25 94 PHE A CA 1
ATOM 754 C C . PHE A 1 94 ? -1.364 -14.175 12.942 1.00 79.25 94 PHE A C 1
ATOM 756 O O . PHE A 1 94 ? -0.968 -15.256 12.530 1.00 79.25 94 PHE A O 1
ATOM 763 N N . PHE A 1 95 ? -0.844 -13.607 14.032 1.00 79.69 95 PHE A N 1
ATOM 764 C CA . PHE A 1 95 ? 0.223 -14.267 14.785 1.00 79.69 95 PHE A CA 1
ATOM 765 C C . PHE A 1 95 ? -0.246 -15.566 15.430 1.00 79.69 95 PHE A C 1
ATOM 767 O O . PHE A 1 95 ? 0.519 -16.524 15.494 1.00 79.69 95 PHE A O 1
ATOM 774 N N . THR A 1 96 ? -1.507 -15.632 15.855 1.00 80.38 96 THR A N 1
ATOM 775 C CA . THR A 1 96 ? -2.094 -16.878 16.357 1.00 80.38 96 THR A CA 1
ATOM 776 C C . THR A 1 96 ? -2.162 -17.930 15.248 1.00 80.38 96 THR A C 1
ATOM 778 O O . THR A 1 96 ? -1.805 -19.085 15.477 1.00 80.38 96 THR A O 1
ATOM 781 N N . LEU A 1 97 ? -2.559 -17.528 14.038 1.00 81.12 97 LEU A N 1
ATOM 782 C CA . LEU A 1 97 ? -2.648 -18.393 12.867 1.00 81.12 97 LEU A CA 1
ATOM 783 C C . LEU A 1 97 ? -1.262 -18.840 12.381 1.00 81.12 97 LEU A C 1
ATOM 785 O O . LEU A 1 97 ? -1.038 -20.034 12.225 1.00 81.12 97 LEU A O 1
ATOM 789 N N . CYS A 1 98 ? -0.305 -17.923 12.232 1.00 80.88 98 CYS A N 1
ATOM 790 C CA . CYS A 1 98 ? 1.084 -18.235 11.889 1.00 80.88 98 CYS A CA 1
ATOM 791 C C . CYS A 1 98 ? 1.733 -19.154 12.924 1.00 80.88 98 CYS A C 1
ATOM 793 O O . CYS A 1 98 ? 2.339 -20.149 12.544 1.00 80.88 98 CYS A O 1
ATOM 795 N N . ARG A 1 99 ? 1.563 -18.886 14.228 1.00 78.12 99 ARG A N 1
ATOM 796 C CA . ARG A 1 99 ? 2.058 -19.783 15.283 1.00 78.12 99 ARG A CA 1
ATOM 797 C C . ARG A 1 99 ? 1.443 -21.171 15.144 1.00 78.12 99 ARG A C 1
ATOM 799 O O . ARG A 1 99 ? 2.140 -22.159 15.306 1.00 78.12 99 ARG A O 1
ATOM 806 N N . ARG A 1 100 ? 0.156 -21.258 14.813 1.00 72.62 100 ARG A N 1
ATOM 807 C CA . ARG A 1 100 ? -0.544 -22.529 14.613 1.00 72.62 100 ARG A CA 1
ATOM 808 C C . ARG A 1 100 ? -0.059 -23.288 13.376 1.00 72.62 100 ARG A C 1
ATOM 810 O O . ARG A 1 100 ? 0.152 -24.485 13.483 1.00 72.62 100 ARG A O 1
ATOM 817 N N . PHE A 1 101 ? 0.167 -22.612 12.252 1.00 74.81 101 PHE A N 1
ATOM 818 C CA . PHE A 1 101 ? 0.707 -23.239 11.040 1.00 74.81 101 PHE A CA 1
ATOM 819 C C . PHE A 1 101 ? 2.171 -23.670 11.183 1.00 74.81 101 PHE A C 1
ATOM 821 O O . PHE A 1 101 ? 2.561 -24.667 10.591 1.00 74.81 101 PHE A O 1
ATOM 828 N N . ILE A 1 102 ? 2.972 -22.934 11.959 1.00 72.81 102 ILE A N 1
ATOM 829 C CA . ILE A 1 102 ? 4.400 -23.230 12.149 1.00 72.81 102 ILE A CA 1
ATOM 830 C C . ILE A 1 102 ? 4.623 -24.275 13.258 1.00 72.81 102 ILE A C 1
ATOM 832 O O . ILE A 1 102 ? 5.545 -25.075 13.143 1.00 72.81 102 ILE A O 1
ATOM 836 N N . PHE A 1 103 ? 3.801 -24.292 14.320 1.00 64.75 103 PHE A N 1
ATOM 837 C CA . PHE A 1 103 ? 4.055 -25.098 15.528 1.00 64.75 103 PHE A CA 1
ATOM 838 C C . PHE A 1 103 ? 3.052 -26.225 15.827 1.00 64.75 103 PHE A C 1
ATOM 840 O O . PHE A 1 103 ? 3.310 -26.984 16.760 1.00 64.75 103 PHE A O 1
ATOM 847 N N . LEU A 1 104 ? 1.925 -26.377 15.114 1.00 55.19 104 LEU A N 1
ATOM 848 C CA . LEU A 1 104 ? 0.980 -27.473 15.388 1.00 55.19 104 LEU A CA 1
ATOM 849 C C . LEU A 1 104 ? 0.899 -28.475 14.224 1.00 55.19 104 LEU A C 1
ATOM 851 O O . LEU A 1 104 ? 0.591 -28.069 13.102 1.00 55.19 104 LEU A O 1
ATOM 855 N N . PRO A 1 105 ? 1.094 -29.789 14.471 1.00 52.84 105 PRO A N 1
ATOM 856 C CA . PRO A 1 105 ? 0.723 -30.807 13.501 1.00 52.84 105 PRO A CA 1
ATOM 857 C C . PRO A 1 105 ? -0.794 -30.741 13.281 1.00 52.84 105 PRO A C 1
ATOM 859 O O . PRO A 1 105 ? -1.567 -30.503 14.211 1.00 52.84 105 PRO A O 1
ATOM 862 N N . VAL A 1 106 ? -1.212 -30.962 12.036 1.00 60.53 106 VAL A N 1
ATOM 863 C CA . VAL A 1 106 ? -2.570 -30.786 11.476 1.00 60.53 106 VAL A CA 1
ATOM 864 C C . VAL A 1 106 ? -3.705 -31.490 12.265 1.00 60.53 106 VAL A C 1
ATOM 866 O O . VAL A 1 106 ? -4.878 -31.223 12.027 1.00 60.53 106 VAL A O 1
ATOM 869 N N . GLY A 1 107 ? -3.392 -32.329 13.257 1.00 56.34 107 GLY A N 1
ATOM 870 C CA . GLY A 1 107 ? -4.336 -33.178 13.991 1.00 56.34 107 GLY A CA 1
ATOM 871 C C . GLY A 1 107 ? -4.988 -32.624 15.268 1.00 56.34 107 GLY A C 1
ATOM 872 O O . GLY A 1 107 ? -5.706 -33.380 15.912 1.00 56.34 107 GLY A O 1
ATOM 873 N N . MET A 1 108 ? -4.792 -31.363 15.678 1.00 52.19 108 MET A N 1
ATOM 874 C CA . MET A 1 108 ? -5.438 -30.839 16.902 1.00 52.19 108 MET A CA 1
ATOM 875 C C . MET A 1 108 ? -6.240 -29.556 16.636 1.00 52.19 108 MET A C 1
ATOM 877 O O . MET A 1 108 ? -5.754 -28.419 16.697 1.00 52.19 108 MET A O 1
ATOM 881 N N . LEU A 1 109 ? -7.513 -29.751 16.287 1.00 58.75 109 LEU A N 1
ATOM 882 C CA . LEU A 1 109 ? -8.528 -28.697 16.240 1.00 58.75 109 LEU A CA 1
ATOM 883 C C . LEU A 1 109 ? -8.891 -28.241 17.668 1.00 58.75 109 LEU A C 1
ATOM 885 O O . LEU A 1 109 ? -8.725 -28.998 18.622 1.00 58.75 109 LEU A O 1
ATOM 889 N N . PRO A 1 110 ? -9.286 -26.969 17.857 1.00 57.91 110 PRO A N 1
ATOM 890 C CA . PRO A 1 110 ? -9.089 -26.283 19.119 1.00 57.91 110 PRO A CA 1
ATOM 891 C C . PRO A 1 110 ? -10.188 -26.649 20.119 1.00 57.91 110 PRO A C 1
ATOM 893 O O . PRO A 1 110 ? -11.354 -26.303 19.953 1.00 57.91 110 PRO A O 1
ATOM 896 N N . THR A 1 111 ? -9.764 -27.220 21.238 1.00 57.59 111 THR A N 1
ATOM 897 C CA . THR A 1 111 ? -10.501 -27.344 22.502 1.00 57.59 111 THR A CA 1
ATOM 898 C C . THR A 1 111 ? -11.007 -26.007 23.072 1.00 57.59 111 THR A C 1
ATOM 900 O O . THR A 1 111 ? -11.713 -26.012 24.073 1.00 57.59 111 THR A O 1
ATOM 903 N N . PHE A 1 112 ? -10.716 -24.857 22.448 1.00 50.50 112 PHE A N 1
ATOM 904 C CA . PHE A 1 112 ? -11.162 -23.533 22.905 1.00 50.50 112 PHE A CA 1
ATOM 905 C C . PHE A 1 112 ? -12.670 -23.279 22.742 1.00 50.50 112 PHE A C 1
ATOM 907 O O . PHE A 1 112 ? -13.256 -22.643 23.615 1.00 50.50 112 PHE A O 1
ATOM 914 N N . GLU A 1 113 ? -13.318 -23.802 21.695 1.00 52.66 113 GLU A N 1
ATOM 915 C CA . GLU A 1 113 ? -14.791 -23.748 21.585 1.00 52.66 113 GLU A CA 1
ATOM 916 C C . GLU A 1 113 ? -15.449 -24.704 22.592 1.00 52.66 113 GLU A C 1
ATOM 918 O O . GLU A 1 113 ? -16.404 -24.344 23.278 1.00 52.66 113 GLU A O 1
ATOM 923 N N . ILE A 1 114 ? -14.859 -25.889 22.784 1.00 52.84 114 ILE A N 1
ATOM 924 C CA . ILE A 1 114 ? -15.354 -26.894 23.735 1.00 52.84 114 ILE A CA 1
ATOM 925 C C . ILE A 1 114 ? -15.192 -26.409 25.186 1.00 52.84 114 ILE A C 1
ATOM 927 O O . ILE A 1 114 ? -16.086 -26.614 26.001 1.00 52.84 114 ILE A O 1
ATOM 931 N N . MET A 1 115 ? -14.108 -25.701 25.521 1.00 49.41 115 MET A N 1
ATOM 932 C CA . MET A 1 115 ? -13.887 -25.176 26.873 1.00 49.41 115 MET A CA 1
ATOM 933 C C . MET A 1 115 ? -14.843 -24.021 27.198 1.00 49.41 115 MET A C 1
ATOM 935 O O . MET A 1 115 ? -15.369 -23.961 28.307 1.00 49.41 115 MET A O 1
ATOM 939 N N . LYS A 1 116 ? -15.146 -23.143 26.232 1.00 54.28 116 LYS A N 1
ATOM 940 C CA . LYS A 1 116 ? -16.114 -22.055 26.431 1.00 54.28 116 LYS A CA 1
ATOM 941 C C . LYS A 1 116 ? -17.541 -22.594 26.550 1.00 54.28 116 LYS A C 1
ATOM 943 O O . LYS A 1 116 ? -18.275 -22.178 27.442 1.00 54.28 116 LYS A O 1
ATOM 948 N N . HIS A 1 117 ? -17.907 -23.567 25.715 1.00 52.81 117 HIS A N 1
ATOM 949 C CA . HIS A 1 117 ? -19.213 -24.214 25.790 1.00 52.81 117 HIS A CA 1
ATOM 950 C C . HIS A 1 117 ? -19.372 -25.056 27.069 1.00 52.81 117 HIS A C 1
ATOM 952 O O . HIS A 1 117 ? -20.455 -25.059 27.649 1.00 52.81 117 HIS A O 1
ATOM 958 N N . SER A 1 118 ? -18.303 -25.703 27.551 1.00 50.78 118 SER A N 1
ATOM 959 C CA . SER A 1 118 ? -18.280 -26.475 28.803 1.00 50.78 118 SER A CA 1
ATOM 960 C C . SER A 1 118 ? -18.384 -25.586 30.050 1.00 50.78 118 SER A C 1
ATOM 962 O O . SER A 1 118 ? -19.163 -25.887 30.947 1.00 50.78 118 SER A O 1
ATOM 964 N N . GLN A 1 119 ? -17.701 -24.435 30.086 1.00 57.72 119 GLN A N 1
ATOM 965 C CA . GLN A 1 119 ? -17.831 -23.466 31.186 1.00 57.72 119 GLN A CA 1
ATOM 966 C C . GLN A 1 119 ? -19.230 -22.835 31.247 1.00 57.72 119 GLN A C 1
ATOM 968 O O . GLN A 1 119 ? -19.785 -22.668 32.330 1.00 57.72 119 GLN A O 1
ATOM 973 N N . ILE A 1 120 ? -19.832 -22.531 30.091 1.00 58.47 120 ILE A N 1
ATOM 974 C CA . ILE A 1 120 ? -21.205 -22.008 30.014 1.00 58.47 120 ILE A CA 1
ATOM 975 C C . ILE A 1 120 ? -22.226 -23.085 30.412 1.00 58.47 120 ILE A C 1
ATOM 977 O O . ILE A 1 120 ? -23.188 -22.772 31.114 1.00 58.47 120 ILE A O 1
ATOM 981 N N . LEU A 1 121 ? -22.021 -24.348 30.013 1.00 59.06 121 LEU A N 1
ATOM 982 C CA . LEU A 1 121 ? -22.868 -25.454 30.468 1.00 59.06 121 LEU A CA 1
ATOM 983 C C . LEU A 1 121 ? -22.726 -25.680 31.977 1.00 59.06 121 LEU A C 1
ATOM 985 O O . LEU A 1 121 ? -23.738 -25.844 32.643 1.00 59.06 121 LEU A O 1
ATOM 989 N N . GLY A 1 122 ? -21.506 -25.641 32.519 1.00 60.00 122 GLY A N 1
ATOM 990 C CA . GLY A 1 122 ? -21.239 -25.829 33.948 1.00 60.00 122 GLY A CA 1
ATOM 991 C C . GLY A 1 122 ? -21.864 -24.739 34.822 1.00 60.00 122 GLY A C 1
ATOM 992 O O . GLY A 1 122 ? -22.498 -25.054 35.825 1.00 60.00 122 GLY A O 1
ATOM 993 N N . LEU A 1 123 ? -21.779 -23.472 34.397 1.00 58.00 123 LEU A N 1
ATOM 994 C CA . LEU A 1 123 ? -22.479 -22.354 35.044 1.00 58.00 123 LEU A CA 1
ATOM 995 C C . LEU A 1 123 ? -24.000 -22.527 34.985 1.00 58.00 123 LEU A C 1
ATOM 997 O O . LEU A 1 123 ? -24.682 -22.318 35.983 1.00 58.00 123 LEU A O 1
ATOM 1001 N N . LYS A 1 124 ? -24.540 -22.943 33.832 1.00 55.22 124 LYS A N 1
ATOM 1002 C CA . LYS A 1 124 ? -25.985 -23.129 33.672 1.00 55.22 124 LYS A CA 1
ATOM 1003 C C . LYS A 1 124 ? -26.511 -24.316 34.484 1.00 55.22 124 LYS A C 1
ATOM 1005 O O . LYS A 1 124 ? -27.588 -24.197 35.050 1.00 55.22 124 LYS A O 1
ATOM 1010 N N . VAL A 1 125 ? -25.770 -25.423 34.573 1.00 59.34 125 VAL A N 1
ATOM 1011 C CA . VAL A 1 125 ? -26.138 -26.599 35.384 1.00 59.34 125 VAL A CA 1
ATOM 1012 C C . VAL A 1 125 ? -26.124 -26.248 36.874 1.00 59.34 125 VAL A C 1
ATOM 1014 O O . VAL A 1 125 ? -27.130 -26.457 37.541 1.00 59.34 125 VAL A O 1
ATOM 1017 N N . HIS A 1 126 ? -25.073 -25.578 37.363 1.00 54.38 126 HIS A N 1
ATOM 1018 C CA . HIS A 1 126 ? -24.984 -25.173 38.770 1.00 54.38 126 HIS A CA 1
ATOM 1019 C C . HIS A 1 126 ? -26.115 -24.216 39.192 1.00 54.38 126 HIS A C 1
ATOM 1021 O O . HIS A 1 126 ? -26.634 -24.321 40.300 1.00 54.38 126 HIS A O 1
ATOM 1027 N N . THR A 1 127 ? -26.538 -23.294 38.318 1.00 58.22 127 THR A N 1
ATOM 1028 C CA . THR A 1 127 ? -27.687 -22.413 38.597 1.00 58.22 127 THR A CA 1
ATOM 1029 C C . THR A 1 127 ? -29.026 -23.165 38.578 1.00 58.22 127 THR A C 1
ATOM 1031 O O . THR A 1 127 ? -29.921 -22.844 39.354 1.00 58.22 127 THR A O 1
ATOM 1034 N N . ILE A 1 128 ? -29.192 -24.169 37.710 1.00 58.03 128 ILE A N 1
ATOM 1035 C CA . ILE A 1 128 ? -30.428 -24.971 37.632 1.00 58.03 128 ILE A CA 1
ATOM 1036 C C . ILE A 1 128 ? -30.569 -25.883 38.864 1.00 58.03 128 ILE A C 1
ATOM 1038 O O . ILE A 1 128 ? -31.673 -26.029 39.393 1.00 58.03 128 ILE A O 1
ATOM 1042 N N . ASP A 1 129 ? -29.468 -26.435 39.372 1.00 57.25 129 ASP A N 1
ATOM 1043 C CA . ASP A 1 129 ? -29.461 -27.259 40.587 1.00 57.25 129 ASP A CA 1
ATOM 1044 C C . ASP A 1 129 ? -29.781 -26.427 41.850 1.00 57.25 129 ASP A C 1
ATOM 1046 O O . ASP A 1 129 ? -30.521 -26.866 42.734 1.00 57.25 129 ASP A O 1
ATOM 1050 N N . GLU A 1 130 ? -29.343 -25.164 41.903 1.00 56.72 130 GLU A N 1
ATOM 1051 C CA . GLU A 1 130 ? -29.747 -24.218 42.958 1.00 56.72 130 GLU A CA 1
ATOM 1052 C C . GLU A 1 130 ? -31.243 -23.854 42.895 1.00 56.72 130 GLU A C 1
ATOM 1054 O O . GLU A 1 130 ? -31.909 -23.743 43.924 1.00 56.72 130 GLU A O 1
ATOM 1059 N N . LEU A 1 131 ? -31.819 -23.713 41.694 1.00 53.62 131 LEU A N 1
ATOM 1060 C CA . LEU A 1 131 ? -33.251 -23.420 41.545 1.00 53.62 131 LEU A CA 1
ATOM 1061 C C . LEU A 1 131 ? -34.163 -24.626 41.825 1.00 53.62 131 LEU A C 1
ATOM 1063 O O . LEU A 1 131 ? -35.326 -24.431 42.183 1.00 53.62 131 LEU A O 1
ATOM 1067 N N . THR A 1 132 ? -33.674 -25.857 41.663 1.00 57.38 132 THR A N 1
ATOM 1068 C CA . THR A 1 132 ? -34.460 -27.084 41.908 1.00 57.38 132 THR A CA 1
ATOM 1069 C C . THR A 1 132 ? -34.438 -27.540 43.369 1.00 57.38 132 THR A C 1
ATOM 1071 O O . THR A 1 132 ? -35.330 -28.279 43.785 1.00 57.38 132 THR A O 1
ATOM 1074 N N . THR A 1 133 ? -33.476 -27.062 44.163 1.00 53.34 133 THR A N 1
ATOM 1075 C CA . THR A 1 133 ? -33.352 -27.351 45.604 1.00 53.34 133 THR A CA 1
ATOM 1076 C C . THR A 1 133 ? -34.127 -26.376 46.497 1.00 53.34 133 THR A C 1
ATOM 1078 O O . THR A 1 133 ? -34.322 -26.654 47.681 1.00 53.34 133 THR A O 1
ATOM 1081 N N . LEU A 1 134 ? -34.649 -25.272 45.948 1.00 50.12 134 LEU A N 1
ATOM 1082 C CA . LEU A 1 134 ? -35.535 -24.360 46.672 1.00 50.12 134 LEU A CA 1
ATOM 1083 C C . LEU A 1 134 ? -36.968 -24.934 46.752 1.00 50.12 134 LEU A C 1
ATOM 1085 O O . LEU A 1 134 ? -37.640 -25.058 45.723 1.00 50.12 134 LEU A O 1
ATOM 1089 N N . PRO A 1 135 ? -37.511 -25.211 47.954 1.00 49.34 135 PRO A N 1
ATOM 1090 C CA . PRO A 1 135 ? -38.794 -25.904 48.130 1.00 49.34 135 PRO A CA 1
ATOM 1091 C C . PRO A 1 135 ? -40.048 -25.088 47.740 1.00 49.34 135 PRO A C 1
ATOM 1093 O O . PRO A 1 135 ? -41.156 -25.481 48.100 1.00 49.34 135 PRO A O 1
ATOM 1096 N N . ASN A 1 136 ? -39.932 -23.962 47.019 1.00 52.03 136 ASN A N 1
ATOM 1097 C CA . ASN A 1 136 ? -41.041 -23.004 46.879 1.00 52.03 136 ASN A CA 1
ATOM 1098 C C . ASN A 1 136 ? -41.361 -22.485 45.460 1.00 52.03 136 ASN A C 1
ATOM 1100 O O . ASN A 1 136 ? -42.227 -21.629 45.308 1.00 52.03 136 ASN A O 1
ATOM 1104 N N . VAL A 1 137 ? -40.751 -23.002 44.386 1.00 50.59 137 VAL A N 1
ATOM 1105 C CA . VAL A 1 137 ? -41.017 -22.457 43.028 1.00 50.59 137 VAL A CA 1
ATOM 1106 C C . VAL A 1 137 ? -42.231 -23.103 42.330 1.00 50.59 137 VAL A C 1
ATOM 1108 O O . VAL A 1 137 ? -42.740 -22.582 41.340 1.00 50.59 137 VAL A O 1
ATOM 1111 N N . ARG A 1 138 ? -42.815 -24.183 42.875 1.00 46.94 138 ARG A N 1
ATOM 1112 C CA . ARG A 1 138 ? -43.974 -24.859 42.246 1.00 46.94 138 ARG A CA 1
ATOM 1113 C C . ARG A 1 138 ? -45.280 -24.036 42.262 1.00 46.94 138 ARG A C 1
ATOM 1115 O O . ARG A 1 138 ? -46.227 -24.412 41.581 1.00 46.94 138 ARG A O 1
ATOM 1122 N N . LYS A 1 139 ? -45.370 -22.913 42.987 1.00 45.62 139 LYS A N 1
ATOM 1123 C CA . LYS A 1 139 ? -46.626 -22.137 43.088 1.00 45.62 139 LYS A CA 1
ATOM 1124 C C . LYS A 1 139 ? -46.738 -20.892 42.204 1.00 45.62 139 LYS A C 1
ATOM 1126 O O . LYS A 1 139 ? -47.831 -20.340 42.135 1.00 45.62 139 LYS A O 1
ATOM 1131 N N . LEU A 1 140 ? -45.696 -20.478 41.479 1.00 42.50 140 LEU A N 1
ATOM 1132 C CA . LEU A 1 140 ? -45.728 -19.210 40.726 1.00 42.50 140 LEU A CA 1
ATOM 1133 C C . LEU A 1 140 ? -45.869 -19.353 39.198 1.00 42.50 140 LEU A C 1
ATOM 1135 O O . LEU A 1 140 ? -45.700 -18.380 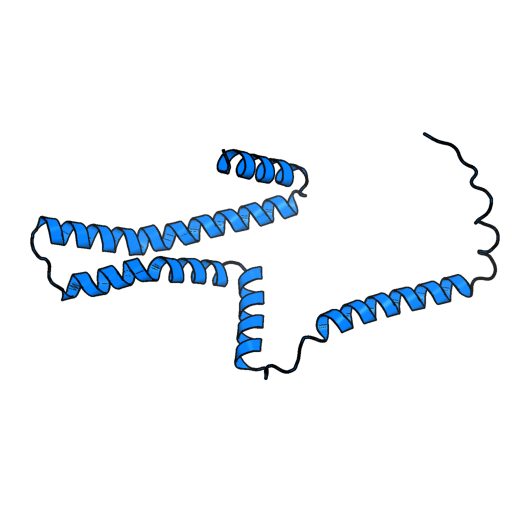38.475 1.00 42.50 140 LEU A O 1
ATOM 1139 N N . GLY A 1 141 ? -46.178 -20.553 38.693 1.00 42.66 141 GLY A N 1
ATOM 1140 C CA . GLY A 1 141 ? -46.318 -20.821 37.252 1.00 42.66 141 GLY A CA 1
ATOM 1141 C C . GLY A 1 141 ? -47.751 -20.848 36.708 1.00 42.66 141 GLY A C 1
ATOM 1142 O O . GLY A 1 141 ? -47.926 -21.095 35.521 1.00 42.66 141 GLY A O 1
ATOM 1143 N N . THR A 1 142 ? -48.778 -20.623 37.539 1.00 41.25 142 THR A N 1
ATOM 1144 C CA . THR A 1 142 ? -50.186 -20.882 37.141 1.00 41.25 142 THR A CA 1
ATOM 1145 C C . THR A 1 142 ? -51.125 -19.684 37.307 1.00 41.25 142 THR A C 1
ATOM 1147 O O . THR A 1 142 ? -52.338 -19.855 37.310 1.00 41.25 142 THR A O 1
ATOM 1150 N N . GLN A 1 143 ? -50.599 -18.466 37.456 1.00 39.81 143 GLN A N 1
ATOM 1151 C CA . GLN A 1 143 ? -51.426 -17.256 37.548 1.00 39.81 143 GLN A CA 1
ATOM 1152 C C . GLN A 1 143 ? -50.742 -16.044 36.908 1.00 39.81 143 GLN A C 1
ATOM 1154 O O . GLN A 1 143 ? -50.462 -15.076 37.597 1.00 39.81 143 GLN A O 1
ATOM 1159 N N . ILE A 1 144 ? -50.484 -16.069 35.596 1.00 39.00 144 ILE A N 1
ATOM 1160 C CA . ILE A 1 144 ? -50.602 -14.841 34.792 1.00 39.00 144 ILE A CA 1
ATOM 1161 C C . ILE A 1 144 ? -51.344 -15.204 33.513 1.00 39.00 144 ILE A C 1
ATOM 1163 O O . ILE A 1 144 ? -50.802 -15.679 32.518 1.00 39.00 144 ILE A O 1
ATOM 1167 N N . HIS A 1 145 ? -52.648 -15.026 33.650 1.00 35.66 145 HIS A N 1
ATOM 1168 C CA . HIS A 1 145 ? -53.649 -14.999 32.616 1.00 35.66 145 HIS A CA 1
ATOM 1169 C C . HIS A 1 145 ? -53.260 -14.000 31.519 1.00 35.66 145 HIS A C 1
ATOM 1171 O O . HIS A 1 145 ? -52.780 -12.899 31.782 1.00 35.66 145 HIS A O 1
ATOM 1177 N N . VAL A 1 146 ? -53.511 -14.421 30.286 1.00 45.88 146 VAL A N 1
ATOM 1178 C CA . VAL A 1 146 ? -53.588 -13.623 29.065 1.00 45.88 146 VAL A CA 1
ATOM 1179 C C . VAL A 1 146 ? -54.165 -12.228 29.325 1.00 45.88 146 VAL A C 1
ATOM 1181 O O . VAL A 1 146 ? -55.326 -12.125 29.716 1.00 45.88 146 VAL A O 1
ATOM 1184 N N . THR A 1 147 ? -53.418 -11.185 28.960 1.00 35.00 147 THR A N 1
ATOM 1185 C CA . THR A 1 147 ? -53.978 -9.986 28.318 1.00 35.00 147 THR A CA 1
ATOM 1186 C C . THR A 1 147 ? -52.989 -9.444 27.291 1.00 35.00 147 THR A C 1
ATOM 1188 O O . THR A 1 147 ? -51.899 -8.991 27.630 1.00 35.00 147 THR A O 1
ATOM 1191 N N . LYS A 1 148 ? -53.406 -9.524 26.021 1.00 38.25 148 LYS A N 1
ATOM 1192 C CA . LYS A 1 148 ? -52.927 -8.698 24.908 1.00 38.25 148 LYS A CA 1
ATOM 1193 C C . LYS A 1 148 ? -52.868 -7.228 25.342 1.00 38.25 148 LYS A C 1
ATOM 1195 O O . LYS A 1 148 ? -53.852 -6.768 25.913 1.00 38.25 148 LYS A O 1
ATOM 1200 N N . PHE A 1 149 ? -51.771 -6.534 25.051 1.00 39.97 149 PHE A N 1
ATOM 1201 C CA . PHE A 1 149 ? -51.651 -5.449 24.063 1.00 39.97 149 PHE A CA 1
ATOM 1202 C C . PHE A 1 149 ? -50.177 -5.054 23.940 1.00 39.97 149 PHE A C 1
ATOM 1204 O O . PHE A 1 149 ? -49.515 -4.932 24.993 1.00 39.97 149 PHE A O 1
#

Organism: Caenorhabditis remanei (NCBI:txid31234)

pLDDT: mean 72.8, std 16.37, 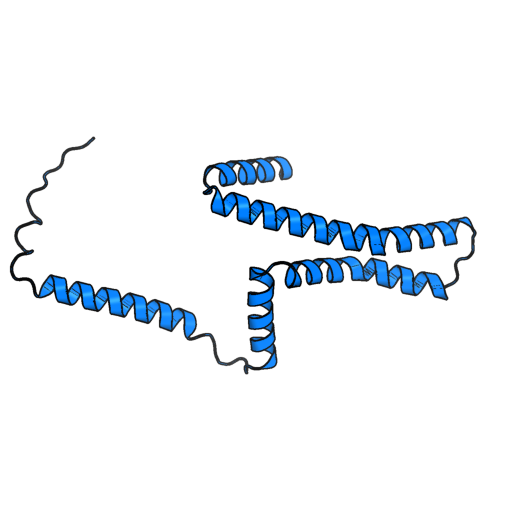range [35.0, 96.25]